Protein AF-A0A7S1KA94-F1 (afdb_monomer)

Secondary structure (DSSP, 8-state):
------SSTT--SS-S--B-TTT--BSS--GGG-----STT--S--S----TTT--TT-SS-GGG-TT-EEEEEEE-HHHHHHHHHH---PPPS-STTSSS---BSSHHHHHHH-S--SEEEEEEE---S--

Structure (mmCIF, N/CA/C/O backbone):
data_AF-A0A7S1KA94-F1
#
_entry.id   AF-A0A7S1KA94-F1
#
loop_
_atom_site.group_PDB
_atom_site.id
_atom_site.type_symbol
_atom_site.label_atom_id
_atom_site.label_alt_id
_atom_site.label_comp_id
_atom_site.label_asym_id
_atom_site.label_entity_id
_atom_site.label_seq_id
_atom_site.pdbx_PDB_ins_code
_atom_site.Cartn_x
_atom_site.Cartn_y
_atom_site.Cartn_z
_atom_site.occupancy
_atom_site.B_iso_or_equiv
_atom_site.auth_seq_id
_atom_site.auth_comp_id
_atom_site.auth_asym_id
_atom_site.auth_atom_id
_atom_site.pdbx_PDB_model_num
ATOM 1 N N . PRO A 1 1 ? -25.231 1.739 47.951 1.00 71.75 1 PRO A N 1
ATOM 2 C CA . PRO A 1 1 ? -24.560 2.293 46.747 1.00 71.75 1 PRO A CA 1
ATOM 3 C C . PRO A 1 1 ? -24.951 1.506 45.491 1.00 71.75 1 PRO A C 1
ATOM 5 O O . PRO A 1 1 ? -24.736 0.299 45.444 1.00 71.75 1 PRO A O 1
ATOM 8 N N . SER A 1 2 ? -25.558 2.161 44.501 1.00 69.12 2 SER A N 1
ATOM 9 C CA . SER A 1 2 ? -25.850 1.528 43.209 1.00 69.12 2 SER A CA 1
ATOM 10 C C . SER A 1 2 ? -24.538 1.207 42.475 1.00 69.12 2 SER A C 1
ATOM 12 O O . SER A 1 2 ? -23.639 2.053 42.482 1.00 69.12 2 SER A O 1
ATOM 14 N N . PRO A 1 3 ? -24.390 0.028 41.841 1.00 71.44 3 PRO A N 1
ATOM 15 C CA . PRO A 1 3 ? -23.184 -0.299 41.086 1.00 71.44 3 PRO A CA 1
ATOM 16 C C . PRO A 1 3 ? -22.976 0.696 39.929 1.00 71.44 3 PRO A C 1
ATOM 18 O O . PRO A 1 3 ? -23.955 1.182 39.347 1.00 71.44 3 PRO A O 1
ATOM 21 N N . PRO A 1 4 ? -21.718 1.030 39.584 1.00 79.62 4 PRO A N 1
ATOM 22 C CA . PRO A 1 4 ? -21.427 1.989 38.529 1.00 79.62 4 PRO A CA 1
ATOM 23 C C . PRO A 1 4 ? -21.920 1.458 37.182 1.00 79.62 4 PRO A C 1
ATOM 25 O O . PRO A 1 4 ? -21.393 0.480 36.651 1.00 79.62 4 PRO A O 1
ATOM 28 N N . ARG A 1 5 ? -22.918 2.130 36.604 1.00 84.50 5 ARG A N 1
ATOM 29 C CA . ARG A 1 5 ? -23.427 1.811 35.267 1.00 84.50 5 ARG A CA 1
ATOM 30 C C . ARG A 1 5 ? -22.606 2.507 34.191 1.00 84.50 5 ARG A C 1
ATOM 32 O O . ARG A 1 5 ? -22.142 3.635 34.355 1.00 84.50 5 ARG A O 1
ATOM 39 N N . CYS A 1 6 ? -22.458 1.829 33.061 1.00 90.62 6 CYS A N 1
ATOM 40 C CA . CYS A 1 6 ? -21.752 2.374 31.916 1.00 90.62 6 CYS A CA 1
ATOM 41 C C . CYS A 1 6 ? -22.541 3.527 31.264 1.00 90.62 6 CYS A C 1
ATOM 43 O O . CYS A 1 6 ? -23.725 3.352 30.979 1.00 90.62 6 CYS A O 1
ATOM 45 N N . PRO A 1 7 ? -21.897 4.668 30.945 1.00 90.25 7 PRO A N 1
ATOM 46 C CA . PRO A 1 7 ? -22.573 5.805 30.311 1.00 90.25 7 PRO A CA 1
ATOM 47 C C . PRO A 1 7 ? -22.862 5.600 28.812 1.00 90.25 7 PRO A C 1
ATOM 49 O O . PRO A 1 7 ? -23.601 6.374 28.212 1.00 90.25 7 PRO A O 1
ATOM 52 N N . VAL A 1 8 ? -22.286 4.573 28.175 1.00 91.75 8 VAL A N 1
ATOM 53 C CA . VAL A 1 8 ? -22.486 4.306 26.742 1.00 91.75 8 VAL A CA 1
ATOM 54 C C . VAL A 1 8 ? -23.810 3.578 26.523 1.00 91.75 8 VAL A C 1
ATOM 56 O O . VAL A 1 8 ? -23.999 2.456 27.003 1.00 91.75 8 VAL A O 1
ATOM 59 N N . ARG A 1 9 ? -24.704 4.180 25.727 1.00 89.88 9 ARG A N 1
ATOM 60 C CA . ARG A 1 9 ? -26.004 3.594 25.367 1.00 89.88 9 ARG A CA 1
ATOM 61 C C . ARG A 1 9 ? -25.830 2.180 24.799 1.00 89.88 9 ARG A C 1
ATOM 63 O O . ARG A 1 9 ? -25.053 1.949 23.877 1.00 89.88 9 ARG A O 1
ATOM 70 N N . GLY A 1 10 ? -26.574 1.226 25.359 1.00 88.62 10 GLY A N 1
ATOM 71 C CA . GLY A 1 10 ? -26.546 -0.179 24.940 1.00 88.62 10 GLY A CA 1
ATOM 72 C C . GLY A 1 10 ? -25.457 -1.038 25.594 1.00 88.62 10 GLY A C 1
ATOM 73 O O . GLY A 1 10 ? -25.424 -2.243 25.342 1.00 88.62 10 GLY A O 1
ATOM 74 N N . CYS A 1 11 ? -24.594 -0.476 26.448 1.00 91.38 11 CYS A N 1
ATOM 75 C CA . CYS A 1 11 ? -23.714 -1.267 27.306 1.00 91.38 11 CYS A CA 1
ATOM 76 C C . CYS A 1 11 ? -24.473 -1.736 28.558 1.00 91.38 11 CYS A C 1
ATOM 78 O O . CYS A 1 11 ? -24.986 -0.915 29.309 1.00 91.38 11 CYS A O 1
ATOM 80 N N . ARG A 1 12 ? -24.528 -3.054 28.794 1.00 90.19 12 ARG A N 1
ATOM 81 C CA . ARG A 1 12 ? -25.218 -3.671 29.949 1.00 90.19 12 ARG A CA 1
ATOM 82 C C . ARG A 1 12 ? -24.264 -4.175 31.039 1.00 90.19 12 ARG A C 1
ATOM 84 O O . ARG A 1 12 ? -24.648 -5.006 31.848 1.00 90.19 12 ARG A O 1
ATOM 91 N N . LYS A 1 13 ? -23.001 -3.750 31.001 1.00 88.06 13 LYS A N 1
ATOM 92 C CA . LYS A 1 13 ? -21.982 -4.166 31.970 1.00 88.06 13 LYS A CA 1
ATOM 93 C C . LYS A 1 13 ? -21.843 -3.127 33.078 1.00 88.06 13 LYS A C 1
ATOM 95 O O . LYS A 1 13 ? -21.880 -1.927 32.794 1.00 88.06 13 LYS A O 1
ATOM 100 N N . ASP A 1 14 ? -21.590 -3.606 34.288 1.00 90.94 14 ASP A N 1
ATOM 101 C CA . ASP A 1 14 ? -21.333 -2.770 35.458 1.00 90.94 14 ASP A CA 1
ATOM 102 C C . ASP A 1 14 ? -19.879 -2.292 35.452 1.00 90.94 14 ASP A C 1
ATOM 104 O O . ASP A 1 14 ? -18.960 -2.962 35.918 1.00 90.94 14 ASP A O 1
ATOM 108 N N . HIS A 1 15 ? -19.656 -1.139 34.825 1.00 89.56 15 HIS A N 1
ATOM 109 C CA . HIS A 1 15 ? -18.395 -0.410 34.877 1.00 89.56 15 HIS A CA 1
ATOM 110 C C . HIS A 1 15 ? -18.616 1.068 34.541 1.00 89.56 15 HIS A C 1
ATOM 112 O O . HIS A 1 15 ? -19.414 1.413 33.673 1.00 89.56 15 HIS A O 1
ATOM 118 N N . SER A 1 16 ? -17.818 1.961 35.124 1.00 90.88 16 SER A N 1
ATOM 119 C CA . SER A 1 16 ? -17.878 3.407 34.846 1.00 90.88 16 SER A CA 1
ATOM 120 C C . SER A 1 16 ? -17.112 3.832 33.583 1.00 90.88 16 SER A C 1
ATOM 122 O O . SER A 1 16 ? -17.343 4.911 33.035 1.00 90.88 16 SER A O 1
ATOM 124 N N . ARG A 1 17 ? -16.197 2.984 33.090 1.00 92.94 17 ARG A N 1
ATOM 125 C CA . ARG A 1 17 ? -15.262 3.328 32.007 1.00 92.94 17 ARG A CA 1
ATOM 126 C C . ARG A 1 17 ? -15.354 2.356 30.831 1.00 92.94 17 ARG A C 1
ATOM 128 O O . ARG A 1 17 ? -14.808 1.259 30.871 1.00 92.94 17 ARG A O 1
ATOM 135 N N . HIS A 1 18 ? -16.020 2.769 29.756 1.00 92.62 18 HIS A N 1
ATOM 136 C CA . HIS A 1 18 ? -16.098 2.022 28.501 1.00 92.62 18 HIS A CA 1
ATOM 137 C C . HIS A 1 18 ? -14.967 2.427 27.559 1.00 92.62 18 HIS A C 1
ATOM 139 O O . HIS A 1 18 ? -14.965 3.549 27.064 1.00 92.62 18 HIS A O 1
ATOM 145 N N . LYS A 1 19 ? -14.021 1.533 27.262 1.00 94.69 19 LYS A N 1
ATOM 146 C CA . LYS A 1 19 ? -12.953 1.790 26.281 1.00 94.69 19 LYS A CA 1
ATOM 147 C C . LYS A 1 19 ? -13.253 1.075 24.965 1.00 94.69 19 LYS A C 1
ATOM 149 O O . LYS A 1 19 ? -13.370 -0.150 24.935 1.00 94.69 19 LYS A O 1
ATOM 154 N N . CYS A 1 20 ? -13.317 1.817 23.862 1.00 92.19 20 CYS A N 1
ATOM 155 C CA . CYS A 1 20 ? -13.412 1.217 22.535 1.00 92.19 20 CYS A CA 1
ATOM 156 C C . CYS A 1 20 ? -12.112 0.471 22.200 1.00 92.19 20 CYS A C 1
ATOM 158 O O . CYS A 1 20 ? -11.033 1.068 22.188 1.00 92.19 20 CYS A O 1
ATOM 160 N N . ARG A 1 21 ? -12.208 -0.823 21.866 1.00 90.31 21 ARG A N 1
ATOM 161 C CA . ARG A 1 21 ? -11.037 -1.661 21.538 1.00 90.31 21 ARG A CA 1
ATOM 162 C C . ARG A 1 21 ? -10.354 -1.274 20.227 1.00 90.31 21 ARG A C 1
ATOM 164 O O . ARG A 1 21 ? -9.228 -1.686 19.985 1.00 90.31 21 ARG A O 1
ATOM 171 N N . ARG A 1 22 ? -11.033 -0.498 19.380 1.00 86.88 22 ARG A N 1
ATOM 172 C CA . ARG A 1 22 ? -10.540 -0.118 18.054 1.00 86.88 22 ARG A CA 1
ATOM 173 C C . ARG A 1 22 ? -9.831 1.227 18.055 1.00 86.88 22 ARG A C 1
ATOM 175 O O . ARG A 1 22 ? -8.701 1.327 17.598 1.00 86.88 22 ARG A O 1
ATOM 182 N N . CYS A 1 23 ? -10.496 2.261 18.565 1.00 88.38 23 CYS A N 1
ATOM 183 C CA . CYS A 1 23 ? -9.973 3.625 18.534 1.00 88.38 23 CYS A CA 1
ATOM 184 C C . CYS A 1 23 ? -9.405 4.121 19.865 1.00 88.38 23 CYS A C 1
ATOM 186 O O . CYS A 1 23 ? -8.826 5.205 19.892 1.00 88.38 23 CYS A O 1
ATOM 188 N N . GLY A 1 24 ? -9.619 3.387 20.961 1.00 90.38 24 GLY A N 1
ATOM 189 C CA . GLY A 1 24 ? -9.161 3.755 22.299 1.00 90.38 24 GLY A CA 1
ATOM 190 C C . GLY A 1 24 ? -9.990 4.825 23.013 1.00 90.38 24 GLY A C 1
ATOM 191 O O . GLY A 1 24 ? -9.735 5.057 24.192 1.00 90.38 24 GLY A O 1
ATOM 192 N N . LYS A 1 25 ? -10.982 5.447 22.354 1.00 91.88 25 LYS A N 1
ATOM 193 C CA . LYS A 1 25 ? -11.863 6.440 22.987 1.00 91.88 25 LYS A CA 1
ATOM 194 C C . LYS A 1 25 ? -12.593 5.854 24.198 1.00 91.88 25 LYS A C 1
ATOM 196 O O . LYS A 1 25 ? -12.951 4.672 24.203 1.00 91.88 25 LYS A O 1
ATOM 201 N N . ILE A 1 26 ? -12.827 6.703 25.193 1.00 94.31 26 ILE A N 1
ATOM 202 C CA . ILE A 1 26 ? -13.477 6.352 26.454 1.00 94.31 26 ILE A CA 1
ATOM 203 C C . ILE A 1 26 ? -14.878 6.964 26.474 1.00 94.31 26 ILE A C 1
ATOM 205 O O . ILE A 1 26 ? -15.027 8.127 26.123 1.00 94.31 26 ILE A O 1
ATOM 209 N N . ASN A 1 27 ? -15.881 6.187 26.886 1.00 91.94 2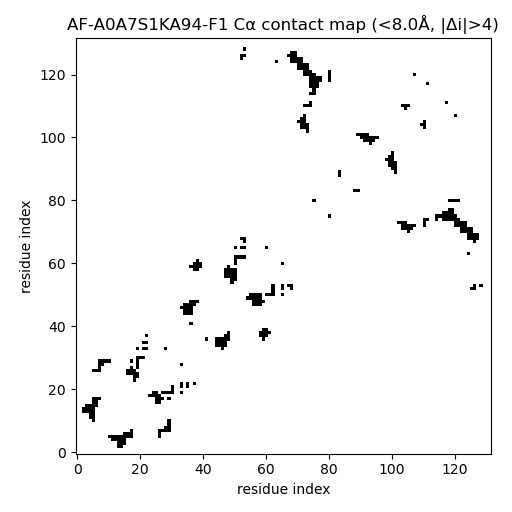7 ASN A N 1
ATOM 210 C CA . ASN A 1 27 ? -17.267 6.621 27.096 1.00 91.94 27 ASN A CA 1
ATOM 211 C C . ASN A 1 27 ? -17.936 7.307 25.879 1.00 91.94 27 ASN A C 1
ATOM 213 O O . ASN A 1 27 ? -18.867 8.078 26.054 1.00 91.94 27 ASN A O 1
ATOM 217 N N . ASP A 1 28 ? -17.489 6.999 24.653 1.00 92.25 28 ASP A N 1
ATOM 218 C CA . ASP A 1 28 ? -17.963 7.634 23.402 1.00 92.25 28 ASP A CA 1
ATOM 219 C C . ASP A 1 28 ? -18.928 6.724 22.609 1.00 92.25 28 ASP A C 1
ATOM 221 O O . ASP A 1 28 ? -19.995 7.162 22.198 1.00 92.25 28 ASP A O 1
ATOM 225 N N . HIS A 1 29 ? -18.587 5.444 22.404 1.00 91.75 29 HIS A N 1
ATOM 226 C CA . HIS A 1 29 ? -19.395 4.479 21.634 1.00 91.75 29 HIS A CA 1
ATOM 227 C C . HIS A 1 29 ? -19.066 3.023 21.992 1.00 91.75 29 HIS A C 1
ATOM 229 O O . HIS A 1 29 ? -18.023 2.736 22.588 1.00 91.75 29 HIS A O 1
ATOM 235 N N . LEU A 1 30 ? -19.918 2.083 21.559 1.00 92.06 30 LEU A N 1
ATOM 236 C CA . LEU A 1 30 ? -19.608 0.652 21.584 1.00 92.06 30 LEU A CA 1
ATOM 237 C C . LEU A 1 30 ? -18.633 0.307 20.458 1.00 92.06 30 LEU A C 1
ATOM 239 O O . LEU A 1 30 ? -18.759 0.798 19.344 1.00 92.06 30 LEU A O 1
ATOM 243 N N . THR A 1 31 ? -17.711 -0.629 20.694 1.00 88.62 31 THR A N 1
ATOM 244 C CA . THR A 1 31 ? -16.693 -1.020 19.691 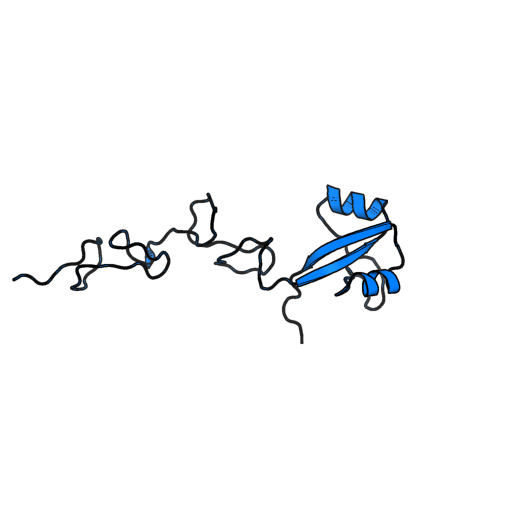1.00 88.62 31 THR A CA 1
ATOM 245 C C . THR A 1 31 ? -17.286 -1.391 18.315 1.00 88.62 31 THR A C 1
ATOM 247 O O . THR A 1 31 ? -16.660 -1.110 17.294 1.00 88.62 31 THR A O 1
ATOM 250 N N . ARG A 1 32 ? -18.493 -1.979 18.265 1.00 88.56 32 ARG A N 1
ATOM 251 C CA . ARG A 1 32 ? -19.184 -2.334 17.007 1.00 88.56 32 ARG A CA 1
ATOM 252 C C . ARG A 1 32 ? -19.562 -1.123 16.142 1.00 88.56 32 ARG A C 1
ATOM 254 O O . ARG A 1 32 ? -19.500 -1.225 14.915 1.00 88.56 32 ARG A O 1
ATOM 261 N N . ASP A 1 33 ? -19.822 0.010 16.788 1.00 89.50 33 ASP A N 1
ATOM 262 C CA . ASP A 1 33 ? -20.260 1.272 16.182 1.00 89.50 33 ASP A CA 1
ATOM 263 C C . ASP A 1 33 ? -19.068 2.187 15.847 1.00 89.50 33 ASP A C 1
ATOM 265 O O . ASP A 1 33 ? -19.223 3.329 15.421 1.00 89.50 33 ASP A O 1
ATOM 269 N N . CYS A 1 34 ? -17.836 1.700 16.039 1.00 88.56 34 CYS A N 1
ATOM 270 C CA . CYS A 1 34 ? -16.635 2.482 15.789 1.00 88.56 34 CYS A CA 1
ATOM 271 C C . CYS A 1 34 ? -16.412 2.725 14.288 1.00 88.56 34 CYS A C 1
ATOM 273 O O . CYS A 1 34 ? -15.873 1.864 13.586 1.00 88.56 34 CYS A O 1
ATOM 275 N N . MET A 1 35 ? -16.731 3.937 13.830 1.00 86.12 35 MET A N 1
ATOM 276 C CA . MET A 1 35 ? -16.508 4.431 12.461 1.00 86.12 35 MET A CA 1
ATOM 277 C C . MET A 1 35 ? -15.155 5.141 12.267 1.00 86.12 35 MET A C 1
ATOM 279 O O . MET A 1 35 ? -14.978 5.893 11.313 1.00 86.12 35 MET A O 1
ATOM 283 N N . LYS A 1 36 ? -14.192 4.947 13.180 1.00 86.81 36 LYS A N 1
ATOM 284 C CA . LYS A 1 36 ? -12.879 5.601 13.095 1.00 86.81 36 LYS A CA 1
ATOM 285 C C . LYS A 1 36 ? -11.925 4.799 12.206 1.00 86.81 36 LYS A C 1
ATOM 287 O O . LYS A 1 36 ? -11.527 3.697 12.583 1.00 86.81 36 LYS A O 1
ATOM 292 N N . CYS A 1 37 ? -11.493 5.403 11.102 1.00 91.25 37 CYS A N 1
ATOM 293 C CA . CYS A 1 37 ? -10.326 4.954 10.350 1.00 91.25 37 CYS A CA 1
ATOM 294 C C . CYS A 1 37 ? -9.050 5.099 11.197 1.00 91.25 37 CYS A C 1
ATOM 296 O O . CYS A 1 37 ? -8.834 6.119 11.855 1.00 91.25 37 CYS A O 1
ATOM 298 N N . LEU A 1 38 ? -8.201 4.069 11.192 1.00 89.31 38 LEU A N 1
ATOM 299 C CA . LEU A 1 38 ? -6.972 4.037 11.992 1.00 89.31 38 LEU A CA 1
ATOM 300 C C . LEU A 1 38 ? -5.769 4.685 11.293 1.00 89.31 38 LEU A C 1
ATOM 302 O O . LEU A 1 38 ? -4.749 4.922 11.938 1.00 89.31 38 LEU A O 1
ATOM 306 N N . VAL A 1 39 ? -5.890 5.007 10.003 1.00 91.81 39 VAL A N 1
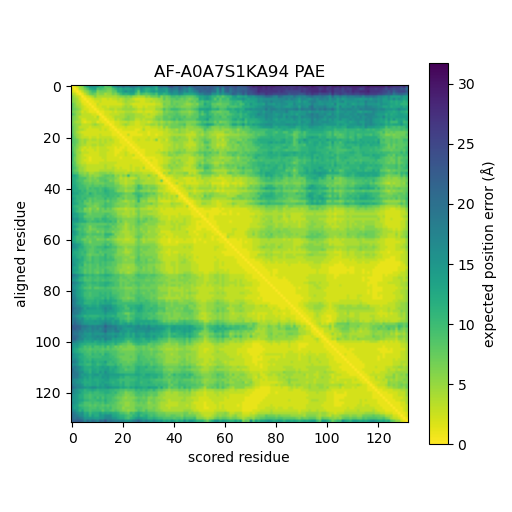ATOM 307 C CA . VAL A 1 39 ? -4.860 5.726 9.250 1.00 91.81 39 VAL A CA 1
ATOM 308 C C . VAL A 1 39 ? -4.808 7.189 9.686 1.00 91.81 39 VAL A C 1
ATOM 310 O O . VAL A 1 39 ? -5.798 7.921 9.598 1.00 91.81 39 VAL A O 1
ATOM 313 N N . LYS A 1 40 ? -3.630 7.632 10.134 1.00 88.44 40 LYS A N 1
ATOM 314 C CA . LYS A 1 40 ? -3.388 9.026 10.523 1.00 88.44 40 LYS A CA 1
ATOM 315 C C . LYS A 1 40 ? -3.619 9.962 9.328 1.00 88.44 40 LYS A C 1
ATOM 317 O O . LYS A 1 40 ? -3.113 9.718 8.235 1.00 88.44 40 LYS A O 1
ATOM 322 N N . GLY A 1 41 ? -4.380 11.036 9.548 1.00 87.06 41 GLY A N 1
ATOM 323 C CA . GLY A 1 41 ? 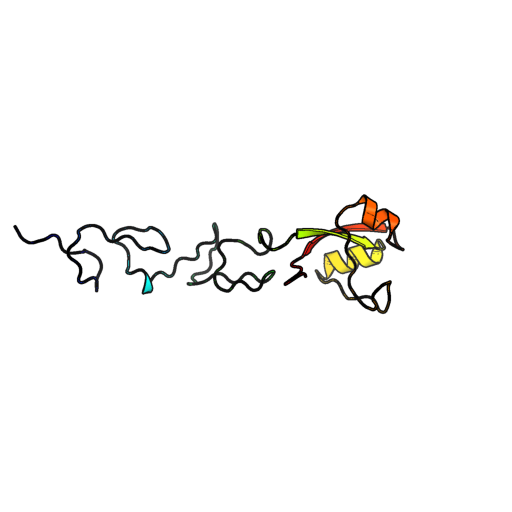-4.674 12.048 8.525 1.00 87.06 41 GLY A CA 1
ATOM 324 C C . GLY A 1 41 ? -5.735 11.648 7.494 1.00 87.06 41 GLY A C 1
ATOM 325 O O . GLY A 1 41 ? -5.979 12.396 6.551 1.00 87.06 41 GLY A O 1
ATOM 326 N N . CYS A 1 42 ? -6.387 10.493 7.651 1.00 90.81 42 CYS A N 1
ATOM 327 C CA . CYS A 1 42 ? -7.484 10.098 6.778 1.00 90.81 42 CYS A CA 1
ATOM 328 C C . CYS A 1 42 ? -8.733 10.955 7.055 1.00 90.81 42 CYS A C 1
ATOM 330 O O . CYS A 1 42 ? -9.282 10.922 8.156 1.00 90.81 42 CYS A O 1
ATOM 332 N N . LYS A 1 43 ? -9.165 11.735 6.056 1.00 88.00 43 LYS A N 1
ATOM 333 C CA . LYS A 1 43 ? -10.310 12.659 6.167 1.00 88.00 43 LYS A CA 1
ATOM 334 C C . LYS A 1 43 ? -11.657 12.008 5.827 1.00 88.00 43 LYS A C 1
ATOM 336 O O . LYS A 1 43 ? -12.703 12.571 6.133 1.00 88.00 43 LYS A O 1
ATOM 341 N N . THR A 1 44 ? -11.651 10.838 5.192 1.00 86.38 44 THR A N 1
ATOM 342 C CA . THR A 1 44 ? -12.873 10.143 4.776 1.00 86.38 44 THR A CA 1
ATOM 343 C C . THR A 1 44 ? -13.563 9.489 5.970 1.00 86.38 44 THR A C 1
ATOM 345 O O . THR A 1 44 ? -12.931 8.815 6.783 1.00 86.38 44 THR A O 1
ATOM 348 N N . LYS A 1 45 ? -14.885 9.659 6.078 1.00 86.06 45 LYS A N 1
ATOM 349 C CA . LYS A 1 45 ? -15.696 8.984 7.098 1.00 86.06 45 LYS A CA 1
ATOM 350 C C . LYS A 1 45 ? -15.974 7.553 6.656 1.00 86.06 45 LYS A C 1
ATOM 352 O O . LYS A 1 45 ? -16.907 7.298 5.905 1.00 86.06 45 LYS A O 1
ATOM 357 N N . HIS A 1 46 ? -15.164 6.616 7.123 1.00 87.50 46 HIS A N 1
ATOM 358 C CA . HIS A 1 46 ? -15.340 5.202 6.824 1.00 87.50 46 HIS A CA 1
ATOM 359 C C . HIS A 1 46 ? -14.818 4.321 7.949 1.00 87.50 46 HIS A C 1
ATOM 361 O O . HIS A 1 46 ? -13.893 4.679 8.680 1.00 87.50 46 HIS A O 1
ATOM 367 N N . LYS A 1 47 ? -15.438 3.145 8.075 1.00 87.94 47 LYS A N 1
ATOM 368 C CA . LYS A 1 47 ? -15.084 2.173 9.099 1.00 87.94 47 LYS A CA 1
ATOM 369 C C . LYS A 1 47 ? -13.699 1.600 8.837 1.00 87.94 47 LYS A C 1
ATOM 371 O O . LYS A 1 47 ? -12.927 1.526 9.780 1.00 87.94 47 LYS A O 1
ATOM 376 N N . GLN A 1 48 ? -13.399 1.178 7.614 1.00 90.44 48 GLN A N 1
ATOM 377 C CA . GLN A 1 48 ? -12.196 0.415 7.281 1.00 90.44 48 GLN A CA 1
ATOM 378 C C . GLN A 1 48 ? -11.379 1.115 6.203 1.00 90.44 48 GLN A C 1
ATOM 380 O O . GLN A 1 48 ? -11.958 1.688 5.280 1.00 90.44 48 GLN A O 1
ATOM 385 N N . HIS A 1 49 ? -10.052 1.058 6.310 1.00 92.44 49 HIS A N 1
ATOM 386 C CA . HIS A 1 49 ? -9.164 1.625 5.298 1.00 92.44 49 HIS A CA 1
ATOM 387 C C . HIS A 1 49 ? -8.645 0.542 4.355 1.00 92.44 49 HIS A C 1
ATOM 389 O O . HIS A 1 49 ? -8.026 -0.417 4.796 1.00 92.44 49 HIS A O 1
ATOM 395 N N . TYR A 1 50 ? -8.864 0.699 3.052 1.00 93.94 50 TYR A N 1
ATOM 396 C CA . TYR A 1 50 ? -8.385 -0.265 2.066 1.00 93.94 50 TYR A CA 1
ATOM 397 C C . TYR A 1 50 ? -6.989 0.109 1.554 1.00 93.94 50 TYR A C 1
ATOM 399 O O . TYR A 1 50 ? -6.771 1.218 1.060 1.00 93.94 50 TYR A O 1
ATOM 407 N N . CYS A 1 51 ? -6.040 -0.826 1.616 1.00 95.12 51 CYS A N 1
ATOM 408 C CA . CYS A 1 51 ? -4.720 -0.658 1.021 1.00 95.12 51 CYS A CA 1
ATOM 409 C C . CYS A 1 51 ? -4.691 -1.219 -0.402 1.00 95.12 51 CYS A C 1
ATOM 411 O O . CYS A 1 51 ? -4.552 -2.424 -0.599 1.00 95.12 51 CYS A O 1
ATOM 413 N N . ARG A 1 52 ? -4.705 -0.335 -1.406 1.00 93.69 52 ARG A N 1
ATOM 414 C CA . ARG A 1 52 ? -4.635 -0.726 -2.827 1.00 93.69 52 ARG 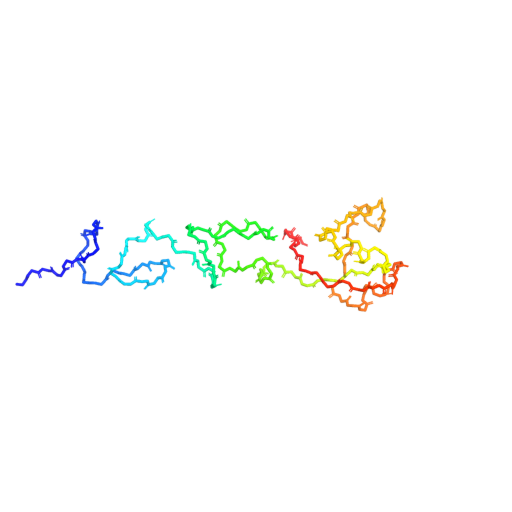A CA 1
ATOM 415 C C . ARG A 1 52 ? -3.364 -1.479 -3.242 1.00 93.69 52 ARG A C 1
ATOM 417 O O . ARG A 1 52 ? -3.372 -2.104 -4.290 1.00 93.69 52 ARG A O 1
ATOM 424 N N . LEU A 1 53 ? -2.280 -1.382 -2.465 1.00 93.44 53 LEU A N 1
ATOM 425 C CA . LEU A 1 53 ? -1.001 -2.012 -2.810 1.00 93.44 53 LEU A CA 1
ATOM 426 C C . LEU A 1 53 ? -0.942 -3.478 -2.366 1.00 93.44 53 LEU A C 1
ATOM 428 O O . LEU A 1 53 ? -0.486 -4.319 -3.124 1.00 93.44 53 LEU A O 1
ATOM 432 N N . SER A 1 54 ? -1.419 -3.788 -1.155 1.00 93.94 54 SER A N 1
ATOM 433 C CA . SER A 1 54 ? -1.377 -5.154 -0.601 1.00 93.94 54 SER A CA 1
ATOM 434 C C . SER A 1 54 ? -2.730 -5.864 -0.536 1.00 93.94 54 SER A C 1
ATOM 436 O O . SER A 1 54 ? -2.785 -7.035 -0.169 1.00 93.94 54 SER A O 1
ATOM 438 N N . GLY A 1 55 ? -3.828 -5.162 -0.825 1.00 93.19 55 GLY A N 1
ATOM 439 C CA . GLY A 1 55 ? -5.189 -5.689 -0.713 1.00 93.19 55 GLY A CA 1
ATOM 440 C C . GLY A 1 55 ? -5.721 -5.798 0.723 1.00 93.19 55 GLY A C 1
ATOM 441 O O . GLY A 1 55 ? -6.757 -6.424 0.938 1.00 93.19 55 GLY A O 1
ATOM 442 N N . ASP A 1 56 ? -5.038 -5.220 1.720 1.00 93.56 56 ASP A N 1
ATOM 443 C CA . ASP A 1 56 ? -5.524 -5.193 3.108 1.00 93.56 56 ASP A CA 1
ATOM 444 C C . ASP A 1 56 ? -6.851 -4.420 3.205 1.00 93.56 56 ASP A C 1
ATOM 446 O O . ASP A 1 56 ? -6.933 -3.260 2.798 1.00 93.56 56 ASP A O 1
ATOM 450 N N . LYS A 1 57 ? -7.889 -5.078 3.735 1.00 92.94 57 LYS A N 1
ATOM 451 C CA . LYS A 1 57 ? -9.257 -4.549 3.821 1.00 92.94 57 LYS A CA 1
ATOM 452 C C . LYS A 1 57 ? -9.456 -3.549 4.964 1.00 92.94 57 LYS A C 1
ATOM 454 O O . LYS A 1 57 ? -10.405 -2.777 4.897 1.00 92.94 57 LYS A O 1
ATOM 459 N N . ASP A 1 58 ? -8.611 -3.565 5.997 1.00 92.38 58 ASP A N 1
ATOM 460 C CA . ASP A 1 58 ? -8.687 -2.641 7.140 1.00 92.38 58 ASP A CA 1
ATOM 461 C C . ASP A 1 58 ? -7.287 -2.236 7.624 1.00 92.38 58 ASP A C 1
ATOM 463 O O . ASP A 1 58 ? -6.880 -2.472 8.767 1.00 92.38 58 ASP A O 1
ATOM 467 N N . SER A 1 59 ? -6.525 -1.636 6.716 1.00 91.25 59 SER A N 1
ATOM 468 C CA . SER A 1 59 ? -5.160 -1.212 6.957 1.00 91.25 59 SER A CA 1
ATOM 469 C C . SER A 1 59 ? -5.070 -0.063 7.966 1.00 91.25 59 SER A C 1
ATOM 471 O O . SER A 1 59 ? -5.973 0.750 8.171 1.00 91.25 59 SER A O 1
ATOM 473 N N . LYS A 1 60 ? -3.898 0.034 8.596 1.00 91.81 60 LYS A N 1
ATOM 474 C CA . LYS A 1 60 ? -3.516 1.151 9.480 1.00 91.81 60 LYS A CA 1
ATOM 475 C C . LYS A 1 60 ? -2.485 2.081 8.828 1.00 91.81 60 LYS A C 1
ATOM 477 O O . LYS A 1 60 ? -1.900 2.921 9.504 1.00 91.81 60 LYS A O 1
ATOM 482 N N . HIS A 1 61 ? -2.262 1.919 7.524 1.00 93.31 61 HIS A N 1
ATOM 483 C CA . HIS A 1 61 ? -1.245 2.614 6.736 1.00 93.31 61 HIS A CA 1
ATOM 484 C C . HIS A 1 61 ? -1.790 3.060 5.374 1.00 93.31 61 HIS A C 1
ATOM 486 O O . HIS A 1 61 ? -2.735 2.467 4.848 1.00 93.31 61 HIS A O 1
ATOM 492 N N . TRP A 1 62 ? -1.129 4.050 4.773 1.00 94.12 62 TRP A N 1
ATOM 493 C CA . TRP A 1 62 ? -1.337 4.437 3.379 1.00 94.12 62 TRP A CA 1
ATOM 494 C C . TRP A 1 62 ? -0.637 3.471 2.425 1.00 94.12 62 TRP A C 1
ATOM 496 O O . TRP A 1 62 ? 0.383 2.880 2.768 1.00 94.12 62 TRP A O 1
ATOM 506 N N . ALA A 1 63 ? -1.112 3.365 1.182 1.00 93.00 63 ALA A N 1
ATOM 507 C CA . ALA A 1 63 ? -0.468 2.523 0.167 1.00 93.00 63 ALA A CA 1
ATOM 508 C C . ALA A 1 63 ? 1.017 2.875 -0.061 1.00 93.00 63 ALA A C 1
ATOM 510 O O . ALA A 1 63 ? 1.820 1.979 -0.296 1.00 93.00 63 ALA A O 1
ATOM 511 N N . LYS A 1 64 ? 1.390 4.155 0.080 1.00 91.88 64 LYS A N 1
ATOM 512 C CA . LYS A 1 64 ? 2.784 4.630 0.014 1.00 91.88 64 LYS A CA 1
ATOM 513 C C . LYS A 1 64 ? 3.661 4.207 1.203 1.00 91.88 64 LYS A C 1
ATOM 515 O O . LYS A 1 64 ? 4.869 4.217 1.059 1.00 91.88 64 LYS A O 1
ATOM 520 N N . ASP A 1 65 ? 3.055 3.779 2.312 1.00 94.00 65 ASP A N 1
ATOM 521 C CA . ASP A 1 65 ? 3.735 3.366 3.551 1.00 94.00 65 ASP A CA 1
ATOM 522 C C . ASP A 1 65 ? 3.422 1.894 3.899 1.00 94.00 65 ASP A C 1
ATOM 524 O O . ASP A 1 65 ? 3.588 1.444 5.029 1.00 94.00 65 ASP A O 1
ATOM 528 N N . CYS A 1 66 ? 2.886 1.129 2.942 1.00 94.88 66 CYS A N 1
ATOM 529 C CA . CYS A 1 66 ? 2.509 -0.267 3.144 1.00 94.88 66 CYS A CA 1
ATOM 530 C C . CYS A 1 66 ? 3.702 -1.143 3.573 1.00 94.88 66 CYS A C 1
ATOM 532 O O . CYS A 1 66 ? 4.606 -1.329 2.764 1.00 94.88 66 CYS A O 1
ATOM 534 N N . PRO A 1 67 ? 3.695 -1.758 4.766 1.00 94.81 67 PRO A N 1
ATOM 535 C CA . PRO A 1 67 ? 4.832 -2.531 5.276 1.00 94.81 67 PRO A CA 1
ATOM 536 C C . PRO A 1 67 ? 5.058 -3.855 4.535 1.00 94.81 67 PRO A C 1
ATOM 538 O O . PRO A 1 67 ? 6.105 -4.467 4.680 1.00 94.81 67 PRO A O 1
ATOM 541 N N . LYS A 1 68 ? 4.074 -4.314 3.750 1.00 94.88 68 LYS A N 1
ATOM 542 C CA . LYS A 1 68 ? 4.186 -5.525 2.920 1.00 94.88 68 LYS A CA 1
ATOM 543 C C . LYS A 1 68 ? 4.856 -5.263 1.569 1.00 94.88 68 LYS A C 1
ATOM 545 O O . LYS A 1 68 ? 5.055 -6.202 0.808 1.00 94.88 68 LYS A O 1
ATOM 550 N N . ALA A 1 69 ? 5.114 -4.001 1.238 1.00 95.88 69 ALA A N 1
ATOM 551 C CA . ALA A 1 69 ? 5.772 -3.628 0.000 1.00 95.88 69 ALA A CA 1
ATOM 552 C C . ALA A 1 69 ? 7.261 -3.403 0.241 1.00 95.88 69 ALA A C 1
ATOM 554 O O . ALA A 1 69 ? 7.648 -2.853 1.273 1.00 95.88 69 ALA A O 1
ATOM 555 N N . VAL A 1 70 ? 8.064 -3.783 -0.741 1.00 96.00 70 VAL A N 1
ATOM 556 C CA . VAL A 1 70 ? 9.510 -3.568 -0.759 1.00 96.00 70 VAL A CA 1
ATOM 557 C C . VAL A 1 70 ? 9.865 -2.512 -1.797 1.00 96.00 70 VAL A C 1
ATOM 559 O O . VAL A 1 70 ? 9.140 -2.333 -2.779 1.00 96.00 70 VAL A O 1
ATOM 562 N N . THR A 1 71 ? 10.963 -1.801 -1.563 1.00 96.38 71 THR A N 1
ATOM 563 C CA . THR A 1 71 ? 11.534 -0.882 -2.548 1.00 96.38 71 THR A CA 1
ATOM 564 C C . THR A 1 71 ? 12.366 -1.680 -3.539 1.00 96.38 71 THR A C 1
ATOM 566 O O . THR A 1 71 ? 13.240 -2.438 -3.128 1.00 96.38 71 THR A O 1
ATOM 569 N N . LEU A 1 72 ? 12.078 -1.527 -4.830 1.00 97.19 72 LEU A N 1
ATOM 570 C CA . LEU A 1 72 ? 12.839 -2.130 -5.918 1.00 97.19 72 LEU A CA 1
ATOM 571 C C . LEU A 1 72 ? 13.084 -1.107 -7.030 1.00 97.19 72 LEU A C 1
ATOM 573 O O . LEU A 1 72 ? 12.388 -0.096 -7.132 1.00 97.19 72 LEU A O 1
ATOM 577 N N . TYR A 1 73 ? 14.044 -1.416 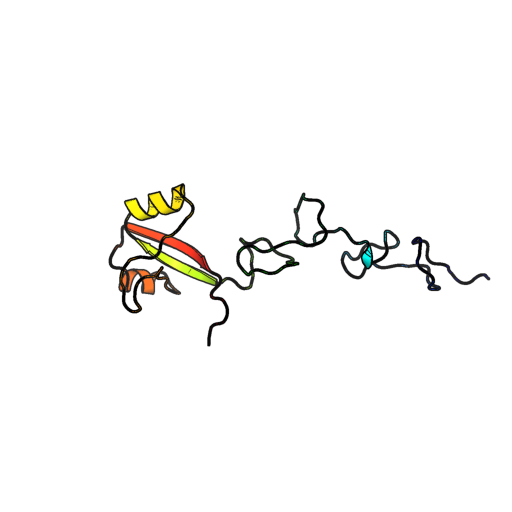-7.894 1.00 97.38 73 TYR A N 1
ATOM 578 C CA . TYR A 1 73 ? 14.555 -0.509 -8.912 1.00 97.38 73 TYR A CA 1
ATOM 579 C C . TYR A 1 73 ? 14.295 -1.046 -10.314 1.00 97.38 73 TYR A C 1
ATOM 581 O O . TYR A 1 73 ? 14.522 -2.222 -10.592 1.00 97.38 73 TYR A O 1
ATOM 589 N N . HIS A 1 74 ? 13.845 -0.176 -11.212 1.00 96.25 74 HIS A N 1
ATOM 590 C CA . HIS A 1 74 ? 13.658 -0.470 -12.630 1.00 96.25 74 HIS A CA 1
ATOM 591 C C . HIS A 1 74 ?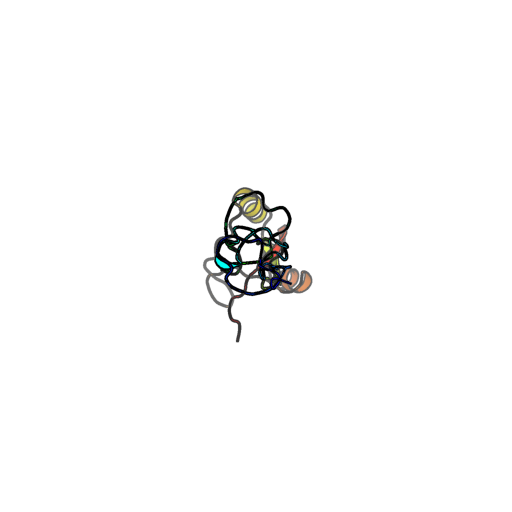 14.414 0.561 -13.465 1.00 96.25 74 HIS A C 1
ATOM 593 O O . HIS A 1 74 ? 14.271 1.758 -13.226 1.00 96.25 74 HIS A O 1
ATOM 599 N N . GLN A 1 75 ? 15.206 0.125 -14.443 1.00 95.38 75 GLN A N 1
ATOM 600 C CA . GLN A 1 75 ? 15.942 1.034 -15.322 1.00 95.38 75 GLN A CA 1
ATOM 601 C C . GLN A 1 75 ? 15.448 0.904 -16.762 1.00 95.38 75 GLN A C 1
ATOM 603 O O . GLN A 1 75 ? 15.250 -0.199 -17.271 1.00 95.38 75 GLN A O 1
ATOM 608 N N . THR A 1 76 ? 15.205 2.049 -17.399 1.00 94.81 76 THR A N 1
ATOM 609 C CA . THR A 1 76 ? 14.591 2.132 -18.729 1.00 94.81 76 THR A CA 1
ATOM 610 C C . THR A 1 76 ? 15.123 3.336 -19.517 1.00 94.81 76 THR A C 1
ATOM 612 O O . THR A 1 76 ? 16.033 4.036 -19.066 1.00 94.81 76 THR A O 1
ATOM 615 N N . SER A 1 77 ? 14.626 3.563 -20.733 1.00 95.44 77 SER A N 1
ATOM 616 C CA . SER A 1 77 ? 14.963 4.745 -21.536 1.00 95.44 77 SER A CA 1
ATOM 617 C C . SER A 1 77 ? 14.310 6.012 -20.967 1.00 95.44 77 SER A C 1
ATOM 619 O O . SER A 1 77 ? 13.292 5.937 -20.282 1.00 95.44 77 SER A O 1
ATOM 621 N N . ILE A 1 78 ? 14.856 7.194 -21.278 1.00 96.81 78 ILE A N 1
ATOM 622 C CA . ILE A 1 78 ? 14.269 8.476 -20.841 1.00 96.81 78 ILE A CA 1
ATOM 623 C C . ILE A 1 78 ? 12.810 8.609 -21.302 1.00 96.81 78 ILE A C 1
ATOM 625 O O . ILE A 1 78 ? 11.947 8.964 -20.502 1.00 96.81 78 ILE A O 1
ATOM 629 N N . ALA A 1 79 ? 12.522 8.263 -22.562 1.00 96.31 79 ALA A N 1
ATOM 630 C CA . ALA A 1 79 ? 11.177 8.352 -23.129 1.00 96.31 79 ALA A CA 1
ATOM 631 C C . ALA A 1 79 ? 10.175 7.447 -22.389 1.00 96.31 79 ALA A C 1
ATOM 633 O O . ALA A 1 79 ? 9.090 7.890 -22.013 1.00 96.31 79 ALA A O 1
ATOM 634 N N . ALA A 1 80 ? 10.556 6.195 -22.108 1.00 95.12 80 ALA A N 1
ATOM 635 C CA . ALA A 1 80 ? 9.719 5.281 -21.335 1.00 95.12 80 ALA A CA 1
ATOM 636 C C . ALA A 1 80 ? 9.546 5.758 -19.883 1.00 95.12 80 ALA A C 1
ATOM 638 O O . ALA A 1 80 ? 8.443 5.700 -19.342 1.00 95.12 80 ALA A O 1
ATOM 639 N N . GLY A 1 81 ? 10.603 6.292 -19.265 1.00 95.62 81 GLY A N 1
ATOM 640 C CA . GLY A 1 81 ? 10.537 6.885 -17.930 1.00 95.62 81 GLY A CA 1
ATOM 641 C C . GLY A 1 81 ? 9.551 8.050 -17.845 1.00 95.62 81 GLY A C 1
ATOM 642 O O . GLY A 1 81 ? 8.733 8.103 -16.927 1.00 95.62 81 GLY A O 1
ATOM 643 N N . GLN A 1 82 ? 9.567 8.949 -18.831 1.00 96.38 82 GLN A N 1
ATOM 644 C CA . GLN A 1 82 ? 8.620 10.064 -18.934 1.00 96.38 82 GLN A CA 1
ATOM 645 C C . GLN A 1 82 ? 7.178 9.577 -19.151 1.00 96.38 82 GLN A C 1
ATOM 647 O O . GLN A 1 82 ? 6.250 10.094 -18.521 1.00 96.38 82 GLN A O 1
ATOM 652 N N . ALA A 1 83 ? 6.975 8.547 -19.977 1.00 96.00 83 ALA A N 1
ATOM 653 C CA . ALA A 1 83 ? 5.665 7.926 -20.178 1.00 96.00 83 ALA A CA 1
ATOM 654 C C . ALA A 1 83 ? 5.123 7.284 -18.885 1.00 96.00 83 ALA A C 1
ATOM 656 O O . ALA A 1 83 ? 3.962 7.478 -18.529 1.00 96.00 83 ALA A O 1
ATOM 657 N N . ILE A 1 84 ? 5.971 6.590 -18.121 1.00 95.88 84 ILE A N 1
ATOM 658 C CA . ILE A 1 84 ? 5.596 6.010 -16.821 1.00 95.88 84 ILE A CA 1
ATOM 659 C C . ILE A 1 84 ? 5.278 7.110 -15.803 1.00 95.88 84 ILE A C 1
ATOM 661 O O . ILE A 1 84 ? 4.299 7.007 -15.060 1.00 95.88 84 ILE A O 1
ATOM 665 N N . ALA A 1 85 ? 6.083 8.173 -15.754 1.00 93.56 85 ALA A N 1
ATOM 666 C CA . ALA A 1 85 ? 5.885 9.277 -14.820 1.00 93.56 85 ALA A CA 1
ATOM 667 C C . ALA A 1 85 ? 4.568 10.026 -15.077 1.00 93.56 85 ALA A C 1
ATOM 669 O O . ALA A 1 85 ? 3.852 10.343 -14.124 1.00 93.56 85 ALA A O 1
ATOM 670 N N . SER A 1 86 ? 4.235 10.262 -16.348 1.00 95.75 86 SER A N 1
ATOM 671 C CA . SER A 1 86 ? 2.994 10.925 -16.766 1.00 95.75 86 SER A CA 1
ATOM 672 C C . SER A 1 86 ? 1.768 10.021 -16.611 1.00 95.75 86 SER A C 1
ATOM 674 O O . SER A 1 86 ? 0.787 10.419 -15.986 1.00 95.75 86 SER A O 1
ATOM 676 N N . GLY A 1 87 ? 1.835 8.781 -17.102 1.00 94.19 87 GLY A N 1
ATOM 677 C CA . GLY A 1 87 ? 0.723 7.829 -17.067 1.00 94.19 87 GLY A CA 1
ATOM 678 C C . GLY A 1 87 ? 0.508 7.146 -15.715 1.00 94.19 87 GLY A C 1
ATOM 679 O O . GLY A 1 87 ? -0.530 6.525 -15.503 1.00 94.19 87 GLY A O 1
ATOM 680 N N . ARG A 1 88 ? 1.481 7.229 -14.795 1.00 90.31 88 ARG A N 1
ATOM 681 C CA . ARG A 1 88 ? 1.490 6.521 -13.498 1.00 90.31 88 ARG A CA 1
ATOM 682 C C . ARG A 1 88 ? 1.242 5.015 -13.629 1.00 90.31 88 ARG A C 1
ATOM 684 O O . ARG A 1 88 ? 0.712 4.391 -12.710 1.00 90.31 88 ARG A O 1
ATOM 691 N N . ASN A 1 89 ? 1.645 4.441 -14.759 1.00 90.94 89 ASN A N 1
ATOM 692 C CA . ASN A 1 89 ? 1.422 3.047 -15.101 1.00 90.94 89 ASN A CA 1
ATOM 693 C C . ASN A 1 89 ? 2.677 2.460 -15.753 1.00 90.94 89 ASN A C 1
ATOM 695 O O . ASN A 1 89 ? 3.283 3.092 -16.614 1.00 90.94 89 ASN A O 1
ATOM 699 N N . MET A 1 90 ? 3.044 1.246 -15.350 1.00 93.62 90 MET A N 1
ATOM 700 C CA . MET A 1 90 ? 4.068 0.445 -16.017 1.00 93.62 90 MET A CA 1
ATOM 701 C C . MET A 1 90 ? 3.371 -0.690 -16.756 1.00 93.62 90 MET A C 1
ATOM 703 O O . MET A 1 90 ? 2.504 -1.354 -16.190 1.00 93.62 90 MET A O 1
ATOM 707 N N . GLN A 1 91 ? 3.748 -0.914 -18.011 1.00 92.25 91 GLN A N 1
ATOM 708 C CA . GLN A 1 91 ? 3.235 -2.023 -18.809 1.00 92.25 91 GLN A CA 1
ATOM 709 C C . GLN A 1 91 ? 4.289 -3.132 -18.893 1.00 92.25 91 GLN A C 1
ATOM 711 O O . GLN A 1 91 ? 5.483 -2.826 -18.947 1.00 92.25 91 GLN A O 1
ATOM 716 N N . PRO A 1 92 ? 3.879 -4.412 -18.884 1.00 92.12 92 PRO A N 1
ATOM 717 C CA . PRO A 1 92 ? 4.808 -5.510 -19.098 1.00 92.12 92 PRO A CA 1
ATOM 718 C C . PRO A 1 92 ? 5.410 -5.433 -20.503 1.00 92.12 92 PRO A C 1
ATOM 720 O O . PRO A 1 92 ? 4.720 -5.110 -21.470 1.00 92.12 92 PRO A O 1
ATOM 723 N N . GLY A 1 93 ? 6.701 -5.747 -20.607 1.00 87.88 93 GLY A N 1
ATOM 724 C CA . GLY A 1 93 ? 7.338 -5.974 -21.901 1.00 87.88 93 GLY A CA 1
ATOM 725 C C . GLY A 1 93 ? 6.860 -7.279 -22.540 1.00 87.88 93 GLY A C 1
ATOM 726 O O . GLY A 1 93 ? 6.218 -8.106 -21.893 1.00 87.88 93 GLY A O 1
ATOM 727 N N . THR A 1 94 ? 7.208 -7.493 -23.808 1.00 87.06 94 THR A N 1
ATOM 728 C CA . THR A 1 94 ? 6.859 -8.715 -24.556 1.00 87.06 94 THR A CA 1
ATOM 729 C C . THR A 1 94 ? 7.856 -9.862 -24.368 1.00 87.06 94 THR A C 1
ATOM 731 O O . THR A 1 94 ? 7.540 -11.000 -24.700 1.00 87.06 94 THR A O 1
ATOM 734 N N . GLY A 1 95 ? 9.042 -9.596 -23.814 1.00 83.44 95 GLY A N 1
ATOM 735 C CA . GLY A 1 95 ? 10.096 -10.590 -23.602 1.00 83.44 95 GLY A CA 1
ATOM 736 C C . GLY A 1 95 ? 10.921 -10.328 -22.343 1.00 83.44 95 GLY A C 1
ATOM 737 O O . GLY A 1 95 ? 10.579 -9.474 -21.526 1.00 83.44 95 GLY A O 1
ATOM 738 N N . GLY A 1 96 ? 12.014 -11.076 -22.198 1.00 82.88 96 GLY A N 1
ATOM 739 C CA . GLY A 1 96 ? 12.922 -11.027 -21.052 1.00 82.88 96 GLY A CA 1
ATOM 740 C C . GLY A 1 96 ? 1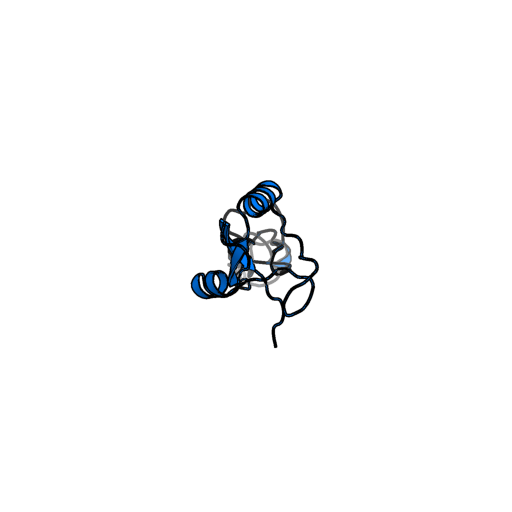3.266 -12.428 -20.544 1.00 82.88 96 GLY A C 1
ATOM 741 O O . GLY A 1 96 ? 12.739 -13.421 -21.044 1.00 82.88 96 GLY A O 1
ATOM 742 N N . LEU A 1 97 ? 14.151 -12.505 -19.545 1.00 84.00 97 LEU A N 1
ATOM 743 C CA . LEU A 1 97 ? 14.701 -13.769 -19.033 1.00 84.00 97 LEU A CA 1
ATOM 744 C C . LEU A 1 97 ? 13.626 -14.776 -18.584 1.00 84.00 97 LEU A C 1
ATOM 746 O O . LEU A 1 97 ? 13.830 -15.979 -18.701 1.00 84.00 97 LEU A O 1
ATOM 750 N N . VAL A 1 98 ? 12.492 -14.287 -18.077 1.00 88.25 98 VAL A N 1
ATOM 751 C CA . VAL A 1 98 ? 11.357 -15.103 -17.615 1.00 88.25 98 VAL A CA 1
ATOM 752 C C . VAL A 1 98 ? 10.063 -14.785 -18.378 1.00 88.25 98 VAL A C 1
ATOM 754 O O . VAL A 1 98 ? 8.966 -14.988 -17.864 1.00 88.25 98 VAL A O 1
ATOM 757 N N . GLY A 1 99 ? 10.180 -14.277 -19.610 1.00 90.75 99 GLY A N 1
ATOM 758 C CA . GLY A 1 99 ? 9.046 -13.909 -20.463 1.00 90.75 99 GLY A CA 1
ATOM 759 C C . GLY A 1 99 ? 8.556 -12.469 -20.276 1.00 90.75 99 GLY A C 1
ATOM 760 O O . GLY A 1 99 ? 9.243 -11.628 -19.694 1.00 90.75 99 GLY A O 1
ATOM 761 N N . GLY A 1 100 ? 7.376 -12.164 -20.820 1.00 91.25 100 GLY A N 1
ATOM 762 C CA . GLY A 1 100 ? 6.807 -10.817 -20.793 1.00 91.25 100 GLY A CA 1
ATOM 763 C C . GLY A 1 100 ? 6.415 -10.371 -19.383 1.00 91.25 100 GLY A C 1
ATOM 764 O O . GLY A 1 100 ? 5.557 -10.978 -18.743 1.00 91.25 100 GLY A O 1
ATOM 765 N N . GLY A 1 101 ? 7.045 -9.308 -18.885 1.00 91.69 101 GLY A N 1
ATOM 766 C CA . GLY A 1 101 ? 6.855 -8.844 -17.514 1.00 91.69 101 GLY A CA 1
ATOM 767 C C . GLY A 1 101 ? 7.471 -7.478 -17.240 1.00 91.69 101 GLY A C 1
ATOM 768 O O . GLY A 1 101 ? 8.057 -6.847 -18.122 1.00 91.69 101 GLY A O 1
ATOM 769 N N . ILE A 1 102 ? 7.322 -7.020 -15.996 1.00 94.06 102 ILE A N 1
ATOM 770 C CA . ILE A 1 102 ? 7.977 -5.814 -15.483 1.00 94.06 102 ILE A CA 1
ATOM 771 C C . ILE A 1 102 ? 9.098 -6.272 -14.558 1.00 94.06 102 ILE A C 1
ATOM 773 O O . ILE A 1 102 ? 8.853 -6.890 -13.522 1.00 94.06 102 ILE A O 1
ATOM 777 N N . TYR A 1 103 ? 10.330 -5.982 -14.953 1.00 93.62 103 TYR A N 1
ATOM 778 C CA . TYR A 1 103 ? 11.518 -6.460 -14.262 1.00 93.62 103 TYR A CA 1
ATOM 779 C C . TYR A 1 103 ? 12.013 -5.416 -13.275 1.00 93.62 103 TYR A C 1
ATOM 781 O O . TYR A 1 103 ? 12.217 -4.259 -13.638 1.00 93.62 103 TYR A O 1
ATOM 789 N N . PHE A 1 104 ? 12.255 -5.847 -12.046 1.00 96.00 104 PHE A N 1
ATOM 790 C CA . PHE A 1 104 ? 12.840 -5.022 -11.001 1.00 96.00 104 PHE A CA 1
ATOM 791 C C . PHE A 1 104 ? 14.101 -5.683 -10.442 1.00 96.00 104 PHE A C 1
ATOM 793 O O . PHE A 1 104 ? 14.262 -6.902 -10.517 1.00 96.00 104 PHE A O 1
ATOM 800 N N . ALA A 1 105 ? 14.971 -4.883 -9.836 1.00 96.25 105 ALA A N 1
ATOM 801 C CA . ALA A 1 105 ? 16.118 -5.340 -9.067 1.00 96.25 105 ALA A CA 1
ATOM 802 C C . ALA A 1 105 ? 16.040 -4.847 -7.619 1.00 96.25 105 ALA A C 1
ATOM 804 O O . ALA A 1 105 ? 15.459 -3.802 -7.337 1.00 96.25 105 ALA A O 1
ATOM 805 N N . ALA A 1 106 ? 16.658 -5.591 -6.702 1.00 96.25 106 ALA A N 1
ATOM 806 C CA . ALA A 1 106 ? 16.715 -5.221 -5.287 1.00 96.25 106 ALA A CA 1
ATOM 807 C C . ALA A 1 106 ? 17.650 -4.034 -5.009 1.00 96.25 106 ALA A C 1
ATOM 809 O O . ALA A 1 106 ? 17.507 -3.378 -3.983 1.00 96.25 106 ALA A O 1
ATOM 810 N N . THR A 1 107 ? 18.596 -3.757 -5.911 1.00 96.94 107 THR A N 1
ATOM 811 C CA . THR A 1 107 ? 19.563 -2.664 -5.773 1.00 96.94 107 THR A CA 1
ATOM 812 C C . THR A 1 107 ? 19.771 -1.929 -7.094 1.00 96.94 107 THR A C 1
ATOM 814 O O . THR A 1 107 ? 19.551 -2.479 -8.180 1.00 96.94 107 THR A O 1
ATOM 817 N N . GLU A 1 108 ? 20.241 -0.687 -6.995 1.00 95.81 108 GLU A N 1
ATOM 818 C CA . GLU A 1 108 ? 20.590 0.161 -8.138 1.00 95.81 108 GLU A CA 1
ATOM 819 C C . GLU A 1 108 ? 21.699 -0.464 -9.003 1.00 95.81 108 GLU A C 1
ATOM 821 O O . GLU A 1 108 ? 21.642 -0.443 -10.234 1.00 95.81 108 GLU A O 1
ATOM 826 N N . GLN A 1 109 ? 22.694 -1.095 -8.371 1.00 95.25 109 GLN A N 1
ATOM 827 C CA . GLN A 1 109 ? 23.811 -1.741 -9.063 1.00 95.25 109 GLN A CA 1
ATOM 828 C C . GLN A 1 109 ? 23.335 -2.938 -9.892 1.00 95.25 109 GLN A C 1
ATOM 830 O O . GLN A 1 109 ? 23.763 -3.120 -11.034 1.00 95.25 109 GLN A O 1
ATOM 835 N N . GLU A 1 110 ? 22.418 -3.737 -9.342 1.00 95.12 110 GLU A N 1
ATOM 836 C CA . GLU A 1 110 ? 21.876 -4.906 -10.029 1.00 95.12 110 GLU A CA 1
ATOM 837 C C . GLU A 1 110 ? 21.032 -4.512 -11.241 1.00 95.12 110 GLU A C 1
ATOM 839 O O . GLU A 1 110 ? 21.159 -5.143 -12.293 1.00 95.12 110 GLU A O 1
ATOM 844 N N . THR A 1 111 ? 20.218 -3.455 -11.137 1.00 93.06 111 THR A N 1
ATOM 845 C CA . THR A 1 111 ? 19.473 -2.959 -12.304 1.00 93.06 111 THR A CA 1
ATOM 846 C C . THR A 1 111 ? 20.421 -2.371 -13.354 1.00 93.06 111 THR A C 1
ATOM 848 O O . THR A 1 111 ? 20.296 -2.713 -14.526 1.00 93.06 111 THR A O 1
ATOM 851 N N . ASN A 1 112 ? 21.468 -1.635 -12.960 1.00 91.94 112 ASN A N 1
ATOM 852 C CA . ASN A 1 112 ? 22.437 -1.068 -13.906 1.00 91.94 112 ASN A CA 1
ATOM 853 C C . ASN A 1 112 ? 23.249 -2.124 -14.665 1.00 91.94 112 ASN A C 1
ATOM 855 O O . ASN A 1 112 ? 23.616 -1.924 -15.828 1.00 91.94 112 ASN A O 1
ATOM 859 N N . ARG A 1 113 ? 23.501 -3.272 -14.032 1.00 91.75 113 ARG A N 1
ATOM 860 C CA . ARG A 1 113 ? 24.160 -4.417 -14.664 1.00 91.75 113 ARG A CA 1
ATOM 861 C C . ARG A 1 113 ? 23.236 -5.171 -15.623 1.00 91.75 113 ARG A C 1
ATOM 863 O O . ARG A 1 113 ? 23.693 -5.594 -16.680 1.00 91.75 113 ARG A O 1
ATOM 870 N N . LYS A 1 114 ? 21.964 -5.359 -15.255 1.00 88.00 114 LYS A N 1
ATOM 871 C CA . LYS A 1 114 ? 21.017 -6.253 -15.952 1.00 88.00 114 LYS A CA 1
ATOM 872 C C . LYS A 1 114 ? 20.123 -5.555 -16.977 1.00 88.00 114 LYS A C 1
ATOM 874 O O . LYS A 1 114 ? 19.594 -6.222 -17.861 1.00 88.00 114 LYS A O 1
ATOM 879 N N . ALA A 1 115 ? 19.915 -4.248 -16.859 1.00 90.12 115 ALA A N 1
ATOM 880 C CA . ALA A 1 115 ? 19.032 -3.515 -17.752 1.00 90.12 115 ALA A CA 1
ATOM 881 C C . ALA A 1 115 ? 19.662 -3.305 -19.135 1.00 90.12 115 ALA A C 1
ATOM 883 O O . ALA A 1 115 ? 20.840 -2.967 -19.273 1.00 90.12 115 ALA A O 1
ATOM 884 N N . HIS A 1 116 ? 18.833 -3.434 -20.170 1.00 88.44 116 HIS A N 1
ATOM 885 C CA . HIS A 1 116 ? 19.215 -3.124 -21.549 1.00 88.44 116 HIS A CA 1
ATOM 886 C C . HIS A 1 116 ? 19.252 -1.613 -21.826 1.00 88.44 116 HIS A C 1
ATOM 888 O O . HIS A 1 116 ? 19.940 -1.166 -22.741 1.00 88.44 116 HIS A O 1
ATOM 894 N N . HIS A 1 117 ? 18.543 -0.816 -21.023 1.00 90.94 117 HIS A N 1
ATOM 895 C CA . HIS A 1 117 ? 18.469 0.635 -21.160 1.00 90.94 117 HIS A CA 1
ATOM 896 C C . HIS A 1 117 ? 18.931 1.323 -19.879 1.00 90.94 117 HIS A C 1
ATOM 898 O O . HIS A 1 117 ? 18.633 0.858 -18.782 1.00 90.94 117 HIS A O 1
ATOM 904 N N . ARG A 1 118 ? 19.637 2.451 -20.030 1.00 93.12 118 ARG A N 1
ATOM 905 C CA . ARG A 1 118 ? 20.262 3.188 -18.920 1.00 93.12 118 ARG A CA 1
ATOM 906 C C . ARG A 1 118 ? 19.862 4.663 -18.833 1.00 93.12 118 ARG A C 1
ATOM 908 O O . ARG A 1 118 ? 20.580 5.450 -18.235 1.00 93.12 118 ARG A O 1
ATOM 915 N N . GLY A 1 119 ? 18.731 5.041 -19.427 1.00 94.50 119 GLY A N 1
ATOM 916 C CA . GLY A 1 119 ? 18.290 6.437 -19.482 1.00 94.50 119 GLY A CA 1
ATOM 917 C C . GLY A 1 119 ? 17.893 6.991 -18.114 1.00 94.50 119 GLY A C 1
ATOM 918 O O . GLY A 1 119 ? 18.391 8.030 -17.702 1.00 94.50 119 GLY A O 1
ATOM 919 N N . CYS A 1 120 ? 17.020 6.293 -17.391 1.00 95.81 120 CYS A N 1
ATOM 920 C CA . CYS A 1 120 ? 16.621 6.675 -16.038 1.00 95.81 120 CYS A CA 1
ATOM 921 C C . CYS A 1 120 ? 16.386 5.456 -15.152 1.00 95.81 120 CYS A C 1
ATOM 923 O O . CYS A 1 120 ? 16.054 4.374 -15.648 1.00 95.81 120 CYS A O 1
ATOM 925 N N . MET A 1 121 ? 16.480 5.667 -13.840 1.00 96.00 121 MET A N 1
ATOM 926 C CA . MET A 1 121 ? 16.145 4.679 -12.824 1.00 96.00 121 MET A CA 1
ATOM 927 C C . MET A 1 121 ? 14.898 5.102 -12.051 1.00 96.00 121 MET A C 1
ATOM 929 O O . MET A 1 121 ? 14.766 6.251 -11.638 1.00 96.00 121 MET A O 1
ATOM 933 N N . ILE A 1 122 ? 13.980 4.160 -11.875 1.00 95.44 122 ILE A N 1
ATOM 934 C CA . ILE A 1 122 ? 12.725 4.334 -11.157 1.00 95.44 122 ILE A CA 1
ATOM 935 C C . ILE A 1 122 ? 12.796 3.508 -9.881 1.00 95.44 122 ILE A C 1
ATOM 937 O O . ILE A 1 122 ? 12.930 2.286 -9.937 1.00 95.44 122 ILE A O 1
ATOM 941 N N . GLU A 1 123 ? 12.653 4.183 -8.747 1.00 95.62 123 GLU A N 1
ATOM 942 C CA . GLU A 1 123 ? 12.386 3.553 -7.461 1.00 95.62 123 GLU A CA 1
ATOM 943 C C . GLU A 1 123 ? 10.877 3.293 -7.323 1.00 95.62 123 GLU A C 1
ATOM 945 O O . GLU A 1 123 ? 10.054 4.195 -7.513 1.00 95.62 123 GLU A O 1
ATOM 950 N N . ALA A 1 124 ? 10.492 2.057 -7.004 1.00 94.62 124 ALA A N 1
ATOM 951 C CA . ALA A 1 124 ? 9.096 1.656 -6.886 1.00 94.62 124 ALA A CA 1
ATOM 952 C C . ALA A 1 124 ? 8.830 0.852 -5.612 1.00 94.62 124 ALA A C 1
ATOM 954 O O . ALA A 1 124 ? 9.614 -0.006 -5.213 1.00 94.62 124 ALA A O 1
ATOM 955 N N . ARG A 1 125 ? 7.654 1.078 -5.014 1.00 95.56 125 ARG A N 1
ATOM 956 C CA . ARG A 1 125 ? 7.128 0.238 -3.932 1.00 95.56 125 ARG A CA 1
ATOM 957 C C . ARG A 1 125 ? 6.313 -0.898 -4.528 1.00 95.56 125 ARG A C 1
ATOM 959 O O . ARG A 1 125 ? 5.229 -0.661 -5.060 1.00 95.56 125 ARG A O 1
ATOM 966 N N . VAL A 1 126 ? 6.809 -2.121 -4.404 1.00 95.31 126 VAL A N 1
ATOM 967 C CA . VAL A 1 126 ? 6.231 -3.309 -5.037 1.00 95.31 126 VAL A CA 1
ATOM 968 C C . VAL A 1 126 ? 5.707 -4.263 -3.969 1.00 95.31 126 VAL A C 1
ATOM 970 O O . VAL A 1 126 ? 6.424 -4.632 -3.040 1.00 95.31 126 VAL A O 1
ATOM 973 N N . TYR A 1 127 ? 4.444 -4.675 -4.094 1.00 96.25 127 TYR A N 1
ATOM 974 C CA . TYR A 1 127 ? 3.908 -5.795 -3.326 1.00 96.25 127 TYR A CA 1
ATOM 975 C C . TYR A 1 127 ? 4.108 -7.084 -4.118 1.00 96.25 127 TYR A C 1
ATOM 977 O O . TYR A 1 127 ? 3.440 -7.311 -5.121 1.00 96.25 127 TYR A O 1
ATOM 985 N N . LEU A 1 128 ? 5.029 -7.924 -3.653 1.00 94.31 128 LEU A N 1
ATOM 986 C CA . LEU A 1 128 ? 5.416 -9.161 -4.336 1.00 94.31 128 LEU A CA 1
ATOM 987 C C . LEU A 1 128 ? 4.431 -10.325 -4.112 1.00 94.31 128 LEU A C 1
ATOM 989 O O . LEU A 1 128 ? 4.621 -11.412 -4.647 1.00 94.31 128 LEU A O 1
ATOM 993 N N . GLY A 1 129 ? 3.370 -10.120 -3.326 1.00 92.88 129 GLY A N 1
ATOM 994 C CA . GLY A 1 129 ? 2.412 -11.178 -3.015 1.00 92.88 129 GLY A CA 1
ATOM 995 C C . GLY A 1 129 ? 3.001 -12.239 -2.084 1.00 92.88 129 GLY A C 1
ATOM 996 O O . GLY A 1 129 ? 3.632 -11.916 -1.077 1.00 92.88 129 GLY A O 1
ATOM 997 N N . LYS A 1 130 ? 2.737 -13.512 -2.390 1.00 89.81 130 LYS A N 1
ATOM 998 C CA . LYS A 1 130 ? 3.324 -14.663 -1.695 1.00 89.81 130 LYS A CA 1
ATOM 999 C C . LYS A 1 130 ? 4.508 -15.164 -2.516 1.00 89.81 130 LYS A C 1
ATOM 1001 O O . LYS A 1 130 ? 4.303 -15.770 -3.563 1.00 89.81 130 LYS A O 1
ATOM 1006 N N . ILE A 1 131 ? 5.714 -14.909 -2.030 1.00 85.19 131 ILE A N 1
ATOM 1007 C CA . ILE A 1 131 ? 6.953 -15.462 -2.584 1.00 85.19 131 ILE A CA 1
ATOM 1008 C C . ILE A 1 131 ? 7.233 -16.775 -1.844 1.00 85.19 131 ILE A C 1
ATOM 1010 O O . ILE A 1 131 ? 6.953 -16.857 -0.645 1.00 85.19 131 ILE A O 1
ATOM 1014 N N . LYS A 1 132 ? 7.704 -17.797 -2.558 1.00 64.06 132 LYS A N 1
ATOM 1015 C CA . LYS A 1 132 ? 8.135 -19.073 -1.974 1.00 64.06 132 LYS A CA 1
ATOM 1016 C C . LYS A 1 132 ? 9.626 -19.053 -1.686 1.00 64.06 132 LYS A C 1
ATOM 1018 O O . LYS A 1 132 ? 10.343 -18.406 -2.481 1.00 64.06 132 LYS A O 1
#

Organism: NCBI:txid1169539

Sequence (132 aa):
PSPPRCPVRGCRKDHSRHKCRRCGKINDHLTRDCMKCLVKGCKTKHKQHYCRLSGDKDSKHWAKDCPKAVTLYHQTSIAAGQAIASGRNMQPGTGGLVGGGIYFAATEQETNRKAHHRGCMIEARVYLGKIK

pLDDT: mean 91.3, std 5.24, range [64.06, 97.38]

Foldseek 3Di:
DDFADQLEPPDPDRDPWDAQPPPRDISPYHVVPDQDQLAPPDPDRGNADAQPQQRDGRDNYHVVPDPLWAKWKAADAPVQVVVCVVVVDDAWAQQDPVGTGGDTHNDPVVNVVRPPHHHDMDIDTHRPHDDD

Radius of gyration: 23.78 Å; Cα contacts (8 Å, |Δi|>4): 209; chains: 1; bounding box: 51×32×71 Å

Mean predicted aligned error: 6.75 Å

Nearest PDB structures (foldseek):
  6a84-assembly1_A  TM=7.092E-01  e=1.501E-01  Homo sapiens
  8c4x-assembly2_B  TM=2.469E-01  e=6.538E+00  Actinomadura keratinilytica

Solvent-accessible surface area (backbone atoms only — not comparable to full-atom values): 8216 Å² total; per-residue (Å²): 135,83,78,50,61,34,81,31,87,90,54,90,54,83,36,72,76,46,66,17,87,81,80,62,51,63,60,72,58,55,58,91,74,54,52,64,48,69,32,85,89,65,83,70,93,35,53,58,34,71,18,86,61,78,68,40,66,65,31,64,49,52,57,94,63,38,85,78,38,46,73,32,25,33,44,31,40,53,70,58,48,51,50,29,67,72,66,72,52,85,74,61,42,88,50,63,100,8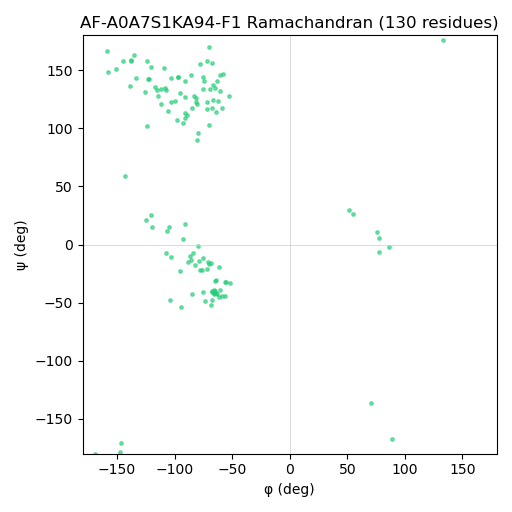8,40,56,40,78,76,70,22,84,39,70,67,55,20,68,71,71,40,94,35,83,58,41,76,43,83,41,81,44,54,75,78,86,77,133